Protein AF-A0A0B7C582-F1 (afdb_monomer)

Secondary structure (DSSP, 8-state):
-PPPGGG-HHHHHHHHHHHHHHHHHHHH-SEEEEEEEEEETTEEEEEEEEHHHHHHTTGGGGGGT--

Sequence (67 aa):
TTNDISENPRAMAKLLKEAERVKKVLSVNQNIKAQVENVFEEKDFKLNVDKAEFLQLFVDLDDRWTK

Foldseek 3Di:
DDDDLVVPVQLVVQVVVQVVVQVVVLVPDQKDWGWDQPSDPRDIDIDIDGNVNVVVVCPVVPVVVDD

Mean predicted aligned error: 4.47 Å

Nearest PDB structures (foldseek):
  5f0x-assembly2_B  TM=9.498E-01  e=1.129E-04  Homo sapiens
  6rzq-assembly2_B  TM=9.565E-01  e=1.487E-04  Plasmodium falciparum 3D7
  3iuc-assembly3_C  TM=9.607E-01  e=1.829E-04  Homo sapiens
  5f2r-assembly2_B  TM=9.492E-01  e=2.249E-04  Homo sapiens
  5f1x-assembly1_A  TM=9.454E-01  e=2.099E-04  Homo sapiens

Radius of gyration: 14.39 Å; Cα contacts (8 Å, |Δi|>4): 58; chains: 1; bounding box: 25×21×48 Å

pLDDT: mean 92.0, std 10.27, range [46.38, 98.19]

InterPro domains:
  IPR013126 Heat shock protein 70 family [PF00012] (3-64)
  IPR013126 Heat shock protein 70 family [PTHR45639] (3-66)
  IPR043129 ATPase, nucleotide binding domain [SSF53067] (4-65)

Structure (mmCIF, N/CA/C/O backbone):
data_AF-A0A0B7C582-F1
#
_entry.id   AF-A0A0B7C582-F1
#
loop_
_atom_site.group_PDB
_atom_site.id
_atom_site.type_symbol
_atom_site.label_atom_id
_atom_site.label_alt_id
_atom_site.label_comp_id
_atom_site.label_asym_id
_atom_site.label_entity_id
_atom_site.label_seq_id
_atom_site.pdbx_PDB_ins_code
_atom_site.Cartn_x
_atom_site.Cartn_y
_atom_site.Cartn_z
_atom_site.occupancy
_atom_site.B_iso_or_equiv
_atom_site.auth_seq_id
_atom_site.auth_comp_id
_atom_site.auth_asym_id
_atom_site.auth_atom_id
_atom_site.pdbx_PDB_model_num
ATOM 1 N N . THR A 1 1 ? -5.249 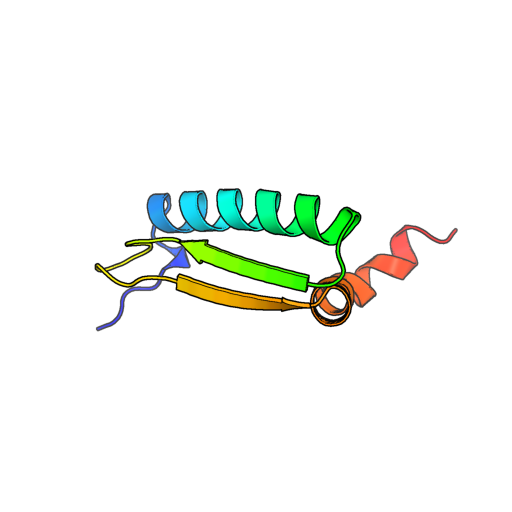-10.443 22.095 1.00 46.38 1 THR A N 1
ATOM 2 C CA . THR A 1 1 ? -5.681 -11.096 20.845 1.00 46.38 1 THR A CA 1
ATOM 3 C C . THR A 1 1 ? -5.513 -10.064 19.761 1.00 46.38 1 THR A C 1
ATOM 5 O O . THR A 1 1 ? -6.076 -8.992 19.917 1.00 46.38 1 THR A O 1
ATOM 8 N N . THR A 1 2 ? -4.635 -10.277 18.783 1.00 62.44 2 THR A N 1
ATOM 9 C CA . THR A 1 2 ? -4.462 -9.303 17.694 1.00 62.44 2 THR A CA 1
ATOM 10 C C . THR A 1 2 ? -5.666 -9.440 16.781 1.00 62.44 2 THR A C 1
ATOM 12 O O . THR A 1 2 ? -5.902 -10.528 16.263 1.00 62.44 2 THR A O 1
ATOM 15 N N . ASN A 1 3 ? -6.465 -8.382 16.680 1.00 84.06 3 ASN A N 1
ATOM 16 C CA . ASN A 1 3 ? -7.617 -8.372 15.789 1.00 84.06 3 ASN A CA 1
ATOM 17 C C . ASN A 1 3 ? -7.132 -8.400 14.336 1.00 84.06 3 ASN A C 1
ATOM 19 O O . ASN A 1 3 ? -6.022 -7.949 14.035 1.00 84.06 3 ASN A O 1
ATOM 23 N N . ASP A 1 4 ? -7.949 -8.938 13.440 1.00 90.12 4 ASP A N 1
ATOM 24 C CA . ASP A 1 4 ? -7.608 -8.965 12.025 1.00 90.12 4 ASP A CA 1
ATOM 25 C C . ASP A 1 4 ? -7.679 -7.539 11.447 1.00 90.12 4 ASP A C 1
ATOM 27 O O . ASP A 1 4 ? -8.688 -6.841 11.559 1.00 90.12 4 ASP A O 1
ATOM 31 N N . ILE A 1 5 ? -6.584 -7.080 10.835 1.00 93.50 5 ILE A N 1
ATOM 32 C CA . ILE A 1 5 ? -6.507 -5.756 10.205 1.00 93.50 5 ILE A CA 1
ATOM 33 C C . ILE A 1 5 ? -7.467 -5.634 9.015 1.00 93.50 5 ILE A C 1
ATOM 35 O O . ILE A 1 5 ? -7.946 -4.534 8.729 1.00 93.50 5 ILE A O 1
ATOM 39 N N . SER A 1 6 ? -7.766 -6.752 8.343 1.00 93.81 6 SER A N 1
ATOM 40 C CA . SER A 1 6 ? -8.665 -6.793 7.189 1.00 93.81 6 SER A CA 1
ATOM 41 C C . SER A 1 6 ? -10.112 -6.462 7.562 1.00 93.81 6 SER A C 1
ATOM 43 O O . SER A 1 6 ? -10.849 -5.917 6.740 1.00 93.81 6 SER A O 1
ATOM 45 N N . GLU A 1 7 ? -10.489 -6.675 8.825 1.00 94.81 7 GLU A N 1
ATOM 46 C CA . GLU A 1 7 ? -11.804 -6.333 9.369 1.00 94.81 7 GLU A CA 1
ATOM 47 C C . GLU A 1 7 ? -11.934 -4.846 9.734 1.00 94.81 7 GLU A C 1
ATOM 49 O O . GLU A 1 7 ? -13.033 -4.384 10.041 1.00 94.81 7 GLU A O 1
ATOM 54 N N . ASN A 1 8 ? -10.846 -4.063 9.694 1.00 94.88 8 ASN A N 1
ATOM 55 C CA . ASN A 1 8 ? -10.867 -2.630 9.982 1.00 94.88 8 ASN A CA 1
ATOM 56 C C . ASN A 1 8 ? -10.867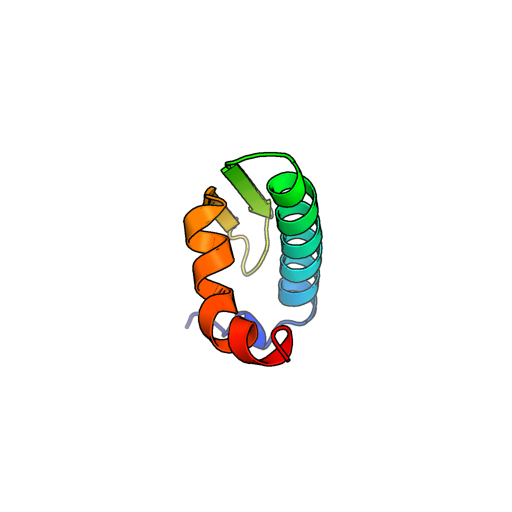 -1.797 8.685 1.00 94.88 8 ASN A C 1
ATOM 58 O O . ASN A 1 8 ? -9.810 -1.586 8.078 1.00 94.88 8 ASN A O 1
ATOM 62 N N . PRO A 1 9 ? -12.012 -1.205 8.285 1.00 95.75 9 PRO A N 1
ATOM 63 C CA . PRO A 1 9 ? -12.112 -0.471 7.024 1.00 95.75 9 PRO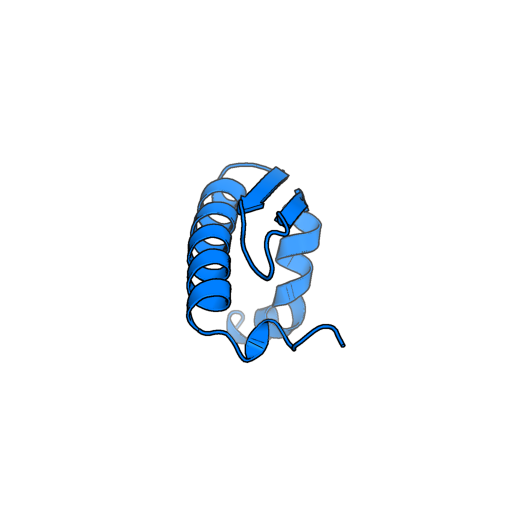 A CA 1
ATOM 64 C C . PRO A 1 9 ? -11.194 0.753 6.967 1.00 95.75 9 PRO A C 1
ATOM 66 O O . PRO A 1 9 ? -10.701 1.119 5.902 1.00 95.75 9 PRO A O 1
ATOM 69 N N . ARG A 1 10 ? -10.930 1.393 8.114 1.00 95.50 10 ARG A N 1
ATOM 70 C CA . ARG A 1 10 ? -10.053 2.566 8.189 1.00 95.50 10 ARG A CA 1
ATOM 71 C C . ARG A 1 10 ? -8.593 2.176 7.964 1.00 95.50 10 ARG A C 1
ATOM 73 O O . ARG A 1 10 ? -7.890 2.894 7.255 1.00 95.50 10 ARG A O 1
ATOM 80 N N . ALA A 1 11 ? -8.143 1.067 8.549 1.00 96.69 11 ALA A N 1
ATOM 81 C CA . ALA A 1 11 ? -6.796 0.544 8.337 1.00 96.69 11 ALA A CA 1
ATOM 82 C C . ALA A 1 11 ? -6.601 0.126 6.872 1.00 96.69 11 ALA A C 1
ATOM 84 O O . ALA A 1 11 ? -5.643 0.558 6.230 1.00 96.69 11 ALA A O 1
ATOM 85 N N . MET A 1 12 ? -7.568 -0.605 6.309 1.00 97.62 12 MET A N 1
ATOM 86 C CA . MET A 1 12 ? -7.537 -1.025 4.906 1.00 97.62 12 MET A CA 1
ATOM 87 C C . MET A 1 12 ? -7.558 0.157 3.933 1.00 97.62 12 MET A C 1
ATOM 89 O O . MET A 1 12 ? -6.804 0.158 2.964 1.00 97.62 12 MET A O 1
ATOM 93 N N . ALA A 1 13 ? -8.330 1.213 4.212 1.00 97.75 13 ALA A N 1
ATOM 94 C CA . ALA A 1 13 ? -8.319 2.428 3.398 1.00 97.75 13 ALA A CA 1
ATOM 95 C C . ALA A 1 13 ? -6.950 3.135 3.412 1.00 97.75 13 ALA A C 1
ATOM 97 O O . ALA A 1 13 ? -6.491 3.619 2.374 1.00 97.75 13 ALA A O 1
ATOM 98 N N . LYS A 1 14 ? -6.267 3.177 4.567 1.00 97.75 14 LYS A N 1
ATOM 99 C CA . LYS A 1 14 ? -4.900 3.717 4.653 1.00 97.75 14 LYS A CA 1
ATOM 100 C C . LYS A 1 14 ? -3.913 2.882 3.828 1.00 97.75 14 LYS A C 1
ATOM 102 O O . LYS A 1 14 ? -3.118 3.459 3.089 1.00 97.75 14 LYS A O 1
ATOM 107 N N . LEU A 1 15 ? -3.981 1.553 3.936 1.00 97.69 15 LEU A N 1
ATOM 108 C CA . LEU A 1 15 ? -3.127 0.635 3.175 1.00 97.69 15 LEU A CA 1
ATOM 109 C C . LEU A 1 15 ? -3.374 0.741 1.668 1.00 97.69 15 LEU A C 1
ATOM 111 O O . LEU A 1 15 ? -2.417 0.806 0.903 1.00 97.69 15 LEU A O 1
ATOM 115 N N . LEU A 1 16 ? -4.636 0.831 1.241 1.00 97.88 16 LEU A N 1
ATOM 116 C CA . LEU A 1 16 ? -4.995 0.988 -0.168 1.00 97.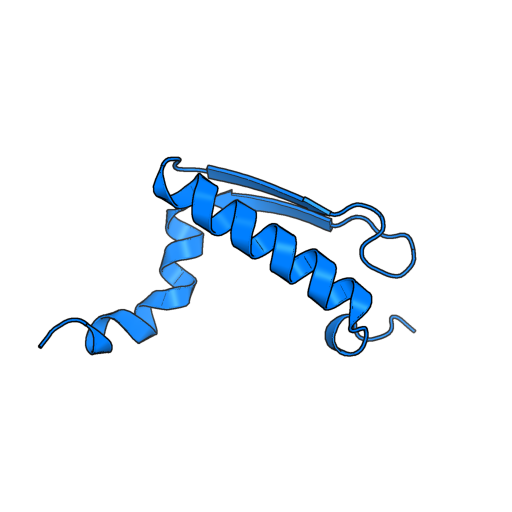88 16 LEU A CA 1
ATOM 117 C C . LEU A 1 16 ? -4.415 2.280 -0.756 1.00 97.88 16 LEU A C 1
ATOM 119 O O . LEU A 1 16 ? -3.792 2.251 -1.816 1.00 97.88 16 LEU A O 1
ATOM 123 N N . LYS A 1 17 ? -4.543 3.402 -0.038 1.00 98.19 17 LYS A N 1
ATOM 124 C CA . LYS A 1 17 ? -3.961 4.686 -0.455 1.00 98.19 17 LYS A CA 1
ATOM 125 C C . LYS A 1 17 ? -2.440 4.601 -0.614 1.00 98.19 17 LYS A C 1
ATOM 127 O O . LYS A 1 17 ? -1.875 5.165 -1.551 1.00 98.19 17 LYS A O 1
ATOM 132 N N . GLU A 1 18 ? -1.770 3.904 0.298 1.00 98.19 18 GLU A N 1
ATOM 133 C CA . GLU A 1 18 ? -0.325 3.712 0.208 1.00 98.19 18 GLU A CA 1
ATOM 134 C C . GLU A 1 18 ? 0.060 2.775 -0.946 1.00 98.19 18 GLU A C 1
ATOM 136 O O . GLU A 1 18 ? 1.017 3.056 -1.668 1.00 98.19 18 GLU A O 1
ATOM 141 N N . ALA A 1 19 ? -0.719 1.722 -1.198 1.00 97.38 19 ALA A N 1
ATOM 142 C CA . ALA A 1 19 ? -0.521 0.828 -2.336 1.00 97.38 19 ALA A CA 1
ATOM 143 C C . ALA A 1 19 ? -0.652 1.565 -3.684 1.00 97.38 19 ALA A C 1
ATOM 145 O O . ALA A 1 19 ? 0.156 1.348 -4.590 1.00 97.38 19 ALA A O 1
ATOM 146 N N . GLU A 1 20 ? -1.604 2.497 -3.816 1.00 97.88 20 GLU A N 1
ATOM 147 C CA . GLU A 1 20 ? -1.729 3.355 -5.004 1.00 97.88 20 GLU A CA 1
ATOM 148 C C . GLU A 1 20 ? -0.476 4.213 -5.230 1.00 97.88 20 GLU A C 1
ATOM 150 O O . GLU A 1 20 ? 0.017 4.325 -6.361 1.00 97.88 20 GLU A O 1
ATOM 155 N N . ARG A 1 21 ? 0.080 4.787 -4.154 1.00 97.94 21 ARG A N 1
ATOM 156 C CA . ARG A 1 21 ? 1.329 5.556 -4.207 1.00 97.94 21 ARG A CA 1
ATOM 157 C C . ARG A 1 21 ? 2.502 4.671 -4.624 1.00 97.94 21 ARG A C 1
ATOM 159 O O . ARG A 1 21 ? 3.245 5.053 -5.529 1.00 97.94 21 ARG A O 1
ATOM 166 N N . VAL A 1 22 ? 2.648 3.499 -4.002 1.00 97.75 22 VAL A N 1
ATOM 167 C CA . VAL A 1 22 ? 3.696 2.508 -4.302 1.00 97.75 22 VAL A CA 1
ATOM 168 C C . VAL A 1 22 ? 3.659 2.122 -5.777 1.00 97.75 22 VAL A C 1
ATOM 170 O O . VAL A 1 22 ? 4.663 2.286 -6.469 1.00 97.75 22 VAL A O 1
ATOM 173 N N . LYS A 1 23 ? 2.488 1.733 -6.297 1.00 96.19 23 LYS A N 1
ATOM 174 C CA . LYS A 1 23 ? 2.288 1.421 -7.720 1.00 96.19 23 LYS A CA 1
ATOM 175 C C . LYS A 1 23 ? 2.743 2.571 -8.624 1.00 96.19 23 LYS A C 1
ATOM 177 O O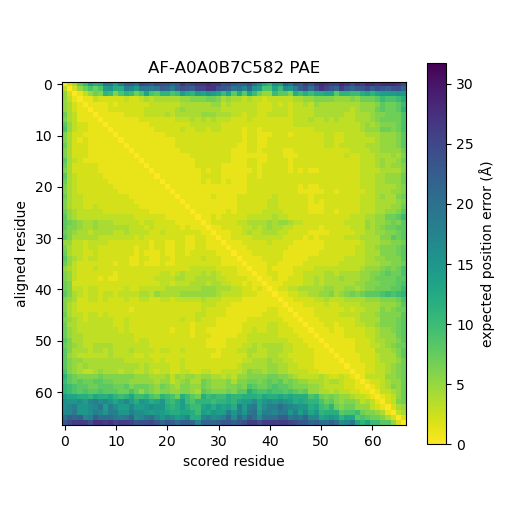 . LYS A 1 23 ? 3.466 2.350 -9.595 1.00 96.19 23 LYS A O 1
ATOM 182 N N . LYS A 1 24 ? 2.322 3.807 -8.328 1.00 97.75 24 LYS A N 1
ATOM 183 C CA . LYS A 1 24 ? 2.670 4.977 -9.149 1.00 97.75 24 LYS A CA 1
ATOM 184 C C . LYS A 1 24 ? 4.177 5.224 -9.159 1.00 97.75 24 LYS A C 1
ATOM 186 O O . LYS A 1 24 ? 4.745 5.471 -10.218 1.00 97.75 24 LYS A O 1
ATOM 191 N N . VAL A 1 25 ? 4.833 5.135 -8.009 1.00 97.56 25 VAL A N 1
ATOM 192 C CA . VAL A 1 25 ? 6.278 5.366 -7.903 1.00 97.56 25 VAL A CA 1
ATOM 193 C C . VAL A 1 25 ? 7.074 4.248 -8.579 1.00 97.56 25 VAL A C 1
ATOM 195 O O . VAL A 1 25 ? 8.017 4.564 -9.302 1.00 97.56 25 VAL A O 1
ATOM 198 N N . LEU A 1 26 ? 6.676 2.978 -8.430 1.00 97.50 26 LEU A N 1
ATOM 199 C CA . LEU A 1 26 ? 7.316 1.826 -9.090 1.00 97.50 26 LEU A CA 1
ATOM 200 C C . LEU A 1 26 ? 7.117 1.804 -10.616 1.00 97.50 26 LEU A C 1
ATOM 202 O O . LEU A 1 26 ? 7.862 1.142 -11.344 1.00 97.50 26 LEU A O 1
ATOM 206 N N . SER A 1 27 ? 6.144 2.553 -11.147 1.00 96.00 27 SER A N 1
ATOM 207 C CA . SER A 1 27 ? 6.030 2.728 -12.602 1.00 96.00 27 SER A CA 1
ATOM 208 C C . SER A 1 27 ? 7.263 3.422 -13.196 1.00 96.00 27 SER A C 1
ATOM 210 O O . SER A 1 27 ? 7.653 3.105 -14.318 1.00 96.00 27 SER A O 1
ATOM 212 N N . VAL A 1 28 ? 7.930 4.273 -12.407 1.00 96.62 28 VAL A N 1
ATOM 213 C CA . VAL A 1 28 ? 9.118 5.040 -12.811 1.00 96.62 28 VAL A CA 1
ATOM 214 C C . VAL A 1 28 ? 10.397 4.508 -12.155 1.00 96.62 28 VAL A C 1
ATOM 216 O O . VAL A 1 28 ? 11.440 4.456 -12.798 1.00 96.62 28 VAL A O 1
ATOM 219 N N . ASN A 1 29 ? 10.324 4.084 -10.893 1.00 96.56 29 ASN A N 1
ATOM 220 C CA . ASN A 1 29 ? 11.478 3.686 -10.083 1.00 96.56 29 ASN A CA 1
ATOM 221 C C . ASN A 1 29 ? 11.560 2.166 -9.895 1.00 96.56 29 ASN A C 1
ATOM 223 O O . ASN A 1 29 ? 10.574 1.453 -10.059 1.00 96.56 29 ASN A O 1
ATOM 227 N N . GLN A 1 30 ? 12.741 1.674 -9.515 1.00 97.69 30 GLN A N 1
ATOM 228 C CA . GLN A 1 30 ? 12.968 0.245 -9.261 1.00 97.69 30 GLN A CA 1
ATOM 229 C C . GLN A 1 30 ? 12.607 -0.187 -7.838 1.00 97.69 30 GLN A C 1
ATOM 231 O O . GLN A 1 30 ? 12.348 -1.364 -7.624 1.00 97.69 30 GLN A O 1
ATOM 236 N N . ASN A 1 31 ? 12.570 0.739 -6.878 1.00 97.25 31 ASN A N 1
ATOM 237 C CA . ASN A 1 31 ? 12.263 0.437 -5.487 1.00 97.25 31 ASN A CA 1
ATOM 238 C C . ASN A 1 31 ? 11.546 1.597 -4.791 1.00 97.25 31 ASN A C 1
ATOM 240 O 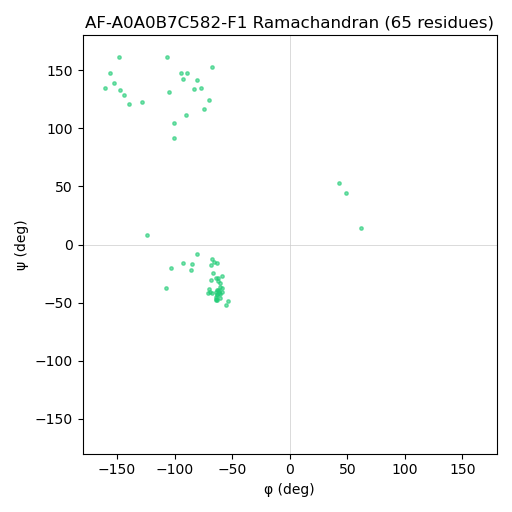O . ASN A 1 31 ? 11.543 2.738 -5.264 1.00 97.25 31 ASN A O 1
ATOM 244 N N . ILE A 1 32 ? 10.903 1.285 -3.670 1.00 98.19 32 ILE A N 1
ATOM 245 C CA . ILE A 1 32 ? 10.271 2.259 -2.785 1.00 98.19 32 ILE A CA 1
ATOM 246 C C . ILE A 1 32 ? 10.150 1.695 -1.370 1.00 98.19 32 ILE A C 1
ATOM 248 O O . ILE A 1 32 ? 9.908 0.508 -1.174 1.00 98.19 32 ILE A O 1
ATOM 252 N N . LYS A 1 33 ? 10.234 2.568 -0.366 1.00 98.06 33 LYS A N 1
ATOM 253 C CA . LYS A 1 33 ? 9.782 2.253 0.990 1.00 98.06 33 LYS A CA 1
ATOM 254 C C . LYS A 1 33 ? 8.308 2.633 1.156 1.00 98.06 33 LYS A C 1
ATOM 256 O O . LYS A 1 33 ? 7.964 3.819 1.132 1.00 98.06 33 LYS A O 1
ATOM 261 N N . ALA A 1 34 ? 7.451 1.629 1.296 1.00 97.69 34 ALA A N 1
ATOM 262 C CA . ALA A 1 34 ? 6.060 1.782 1.688 1.00 97.69 34 ALA A CA 1
ATOM 263 C C . ALA A 1 34 ? 5.980 2.035 3.198 1.00 97.69 34 ALA A C 1
ATOM 265 O O . ALA A 1 34 ? 6.658 1.356 3.976 1.00 97.69 34 ALA A O 1
ATOM 266 N N . GLN A 1 35 ? 5.180 3.008 3.626 1.00 97.81 35 GLN A N 1
ATOM 267 C CA . GLN A 1 35 ? 5.017 3.307 5.046 1.00 97.81 35 GLN A CA 1
ATOM 268 C C . GLN A 1 35 ? 3.658 3.928 5.379 1.00 97.81 35 GLN A C 1
ATOM 270 O O . GLN A 1 35 ? 3.174 4.807 4.671 1.00 97.81 35 GLN A O 1
ATOM 275 N N . VAL A 1 36 ? 3.069 3.498 6.495 1.00 97.69 36 VAL A N 1
ATOM 276 C CA . VAL A 1 36 ? 1.827 4.049 7.049 1.00 97.69 36 VAL A CA 1
ATOM 277 C C . VAL A 1 36 ? 1.955 4.137 8.563 1.00 97.69 36 VAL A C 1
ATOM 279 O O . VAL A 1 36 ? 2.145 3.125 9.232 1.00 97.69 36 VAL A O 1
ATOM 282 N N . GLU A 1 37 ? 1.822 5.340 9.109 1.00 96.31 37 GLU A N 1
ATOM 283 C CA . GLU A 1 37 ? 1.854 5.564 10.556 1.00 96.31 37 GLU A CA 1
ATOM 284 C C . GLU A 1 37 ? 0.507 5.237 11.209 1.00 96.31 37 GLU A C 1
ATOM 286 O O . GLU A 1 37 ? -0.565 5.533 10.651 1.00 96.31 37 GLU A O 1
ATOM 291 N N . ASN A 1 38 ? 0.570 4.642 12.406 1.00 94.94 38 ASN A N 1
ATOM 292 C CA . ASN A 1 38 ? -0.584 4.237 13.210 1.00 94.94 38 ASN A CA 1
ATOM 293 C C . ASN A 1 38 ? -1.674 3.580 12.338 1.00 94.94 38 ASN A C 1
ATOM 295 O O . ASN A 1 38 ? -2.817 4.051 12.248 1.00 94.94 38 ASN A O 1
ATOM 299 N N . VAL A 1 39 ? -1.285 2.562 11.567 1.00 95.62 39 VAL A N 1
ATOM 300 C CA . VAL A 1 39 ? -2.180 1.906 10.610 1.00 95.62 39 VAL A CA 1
ATOM 301 C C . VAL A 1 39 ? -3.279 1.147 11.344 1.00 95.62 39 VAL A C 1
ATOM 303 O O . VAL A 1 39 ? -4.444 1.238 10.955 1.00 95.62 39 VAL A O 1
ATOM 306 N N . PHE A 1 40 ? -2.918 0.463 12.429 1.00 95.69 40 PHE A N 1
ATOM 307 C CA . PHE A 1 40 ? -3.811 -0.379 13.209 1.00 95.69 40 PHE A CA 1
ATOM 308 C C . PHE A 1 40 ? -3.235 -0.613 14.609 1.00 95.69 40 PHE A C 1
ATOM 310 O O . PHE A 1 40 ? -2.049 -0.905 14.728 1.00 95.69 40 PHE A O 1
ATOM 317 N N . GLU A 1 41 ? -4.061 -0.487 15.653 1.00 93.38 41 GLU A N 1
ATOM 318 C CA . GLU A 1 41 ? -3.661 -0.714 17.058 1.00 93.38 41 GLU A CA 1
ATOM 319 C C . GLU A 1 41 ? -2.358 0.011 17.456 1.00 93.38 41 GLU A C 1
ATOM 321 O O . GLU A 1 41 ? -1.478 -0.584 18.071 1.00 93.38 41 GLU A O 1
ATOM 326 N N . GLU A 1 42 ? -2.208 1.281 17.056 1.00 92.88 42 GLU A N 1
ATOM 327 C CA . GLU A 1 42 ? -1.016 2.107 17.338 1.00 92.88 42 GLU A CA 1
ATOM 328 C C . GLU A 1 42 ? 0.294 1.573 16.735 1.00 92.88 42 GLU A C 1
ATOM 330 O O . GLU A 1 42 ? 1.379 2.052 17.059 1.00 92.88 42 GLU A O 1
ATOM 335 N N . LYS A 1 43 ? 0.210 0.615 15.805 1.00 93.38 43 LYS A N 1
ATOM 336 C CA . LYS A 1 43 ? 1.363 0.079 15.079 1.00 93.38 43 LYS A CA 1
ATOM 337 C C . LYS A 1 43 ? 1.578 0.822 13.772 1.00 93.38 43 LYS A C 1
ATOM 339 O O . LYS A 1 43 ? 0.631 1.135 13.048 1.00 93.38 43 LYS A O 1
ATOM 344 N N . ASP A 1 44 ? 2.845 1.023 13.441 1.00 96.38 44 ASP A N 1
ATOM 345 C CA . ASP A 1 44 ? 3.271 1.514 12.137 1.00 96.38 44 ASP A CA 1
ATOM 346 C C . ASP A 1 44 ? 3.498 0.353 11.166 1.00 96.38 44 ASP A C 1
ATOM 348 O O . ASP A 1 44 ? 3.979 -0.716 11.544 1.00 96.38 44 ASP A O 1
ATOM 352 N N . PHE A 1 45 ? 3.226 0.594 9.889 1.00 96.56 45 PHE A N 1
ATOM 353 C CA . PHE A 1 45 ? 3.605 -0.284 8.789 1.00 96.56 45 PHE A CA 1
ATOM 354 C C . PHE A 1 45 ? 4.787 0.316 8.033 1.00 96.56 45 PHE A C 1
ATOM 356 O O . PHE A 1 45 ? 4.750 1.492 7.666 1.00 96.56 45 PHE A O 1
ATOM 363 N N . LYS A 1 46 ? 5.831 -0.481 7.783 1.00 97.19 46 LYS A N 1
ATOM 364 C CA . LYS A 1 46 ? 6.994 -0.113 6.962 1.00 97.19 46 LYS A CA 1
ATOM 365 C C . LYS A 1 46 ? 7.463 -1.344 6.192 1.00 97.19 46 LYS A C 1
ATOM 367 O O . LYS A 1 46 ? 7.709 -2.378 6.805 1.00 97.19 46 LYS A O 1
ATOM 372 N N . LEU A 1 47 ? 7.622 -1.2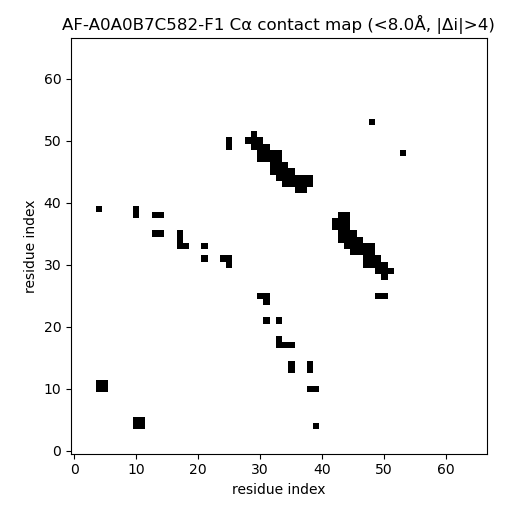22 4.879 1.00 97.06 47 LEU A N 1
ATOM 373 C CA . LEU A 1 47 ? 8.080 -2.304 4.008 1.00 97.06 47 LEU A CA 1
ATOM 374 C C . LEU A 1 47 ? 8.891 -1.724 2.846 1.00 97.06 47 LEU A C 1
ATOM 376 O O . LEU A 1 47 ? 8.460 -0.759 2.219 1.00 97.06 47 LEU A O 1
ATOM 380 N N . ASN A 1 48 ? 10.054 -2.298 2.551 1.00 97.62 48 ASN A N 1
ATOM 381 C CA . ASN A 1 48 ? 10.748 -2.012 1.295 1.00 97.62 48 ASN A CA 1
ATOM 382 C C . ASN A 1 48 ? 10.147 -2.900 0.208 1.00 97.62 48 ASN A C 1
ATOM 384 O O . ASN A 1 48 ? 9.928 -4.081 0.450 1.00 97.62 48 ASN A O 1
ATOM 388 N N . VAL A 1 49 ? 9.860 -2.316 -0.950 1.00 96.94 49 VAL A N 1
ATOM 389 C CA . VAL A 1 49 ? 9.245 -3.009 -2.078 1.00 96.94 49 VAL A CA 1
ATOM 390 C C . VAL A 1 49 ? 10.091 -2.755 -3.312 1.00 96.94 49 VAL A C 1
ATOM 392 O O . VAL A 1 49 ? 10.270 -1.600 -3.717 1.00 96.94 49 VAL A O 1
ATOM 395 N N . ASP A 1 50 ? 10.559 -3.836 -3.923 1.00 97.81 50 ASP A N 1
ATOM 396 C CA . ASP A 1 50 ? 11.236 -3.798 -5.211 1.00 97.81 50 ASP A CA 1
ATOM 397 C C . ASP A 1 50 ? 10.249 -4.071 -6.352 1.00 97.81 50 ASP A C 1
ATOM 399 O O . ASP A 1 50 ? 9.287 -4.834 -6.229 1.00 97.81 50 ASP A O 1
ATOM 403 N N . LYS A 1 51 ? 10.488 -3.449 -7.509 1.00 96.75 51 LYS A N 1
ATOM 404 C CA . LYS A 1 51 ? 9.626 -3.575 -8.691 1.00 96.75 51 LYS A CA 1
ATOM 405 C C . LYS A 1 51 ? 9.504 -5.024 -9.158 1.00 96.75 51 LYS A C 1
ATOM 407 O O . LYS A 1 51 ? 8.426 -5.428 -9.578 1.00 96.75 51 LYS A O 1
ATOM 412 N N . ALA A 1 52 ? 10.587 -5.796 -9.077 1.00 95.56 52 ALA A N 1
ATOM 413 C CA . ALA A 1 52 ? 10.590 -7.202 -9.467 1.00 95.56 52 ALA A CA 1
ATOM 414 C C . ALA A 1 52 ? 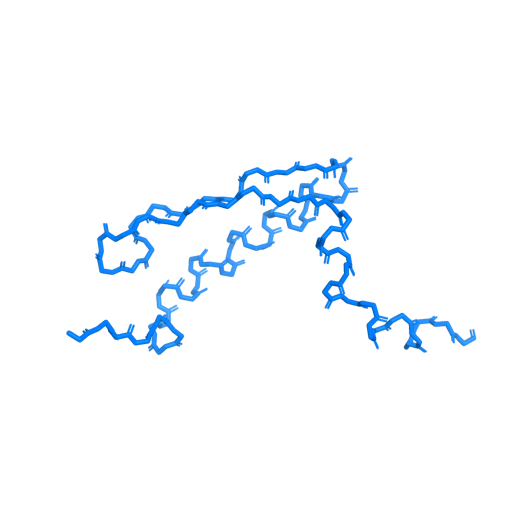9.650 -8.043 -8.585 1.00 95.56 52 ALA A C 1
ATOM 416 O O . ALA A 1 52 ? 8.820 -8.774 -9.117 1.00 95.56 52 ALA A 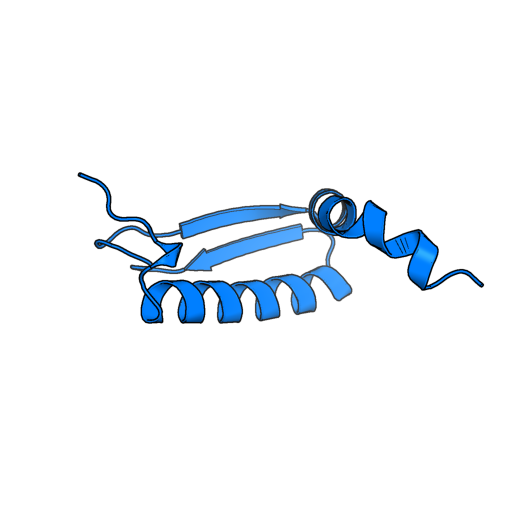O 1
ATOM 417 N N . GLU A 1 53 ? 9.723 -7.884 -7.260 1.00 93.75 53 GLU A N 1
ATOM 418 C CA . GLU A 1 53 ? 8.840 -8.569 -6.303 1.00 93.75 53 GLU A CA 1
ATOM 419 C C . GLU A 1 53 ? 7.380 -8.140 -6.484 1.00 93.75 53 GLU A C 1
ATOM 421 O O . GLU A 1 53 ? 6.474 -8.968 -6.477 1.00 93.75 53 GLU A O 1
ATOM 426 N N . PHE A 1 54 ? 7.143 -6.846 -6.717 1.00 94.00 54 PHE A N 1
ATOM 427 C CA . PHE A 1 54 ? 5.803 -6.332 -6.990 1.00 94.00 54 PHE A CA 1
ATOM 428 C C . PHE A 1 54 ? 5.194 -6.939 -8.261 1.00 94.00 54 PHE A C 1
ATOM 430 O O . PHE A 1 54 ? 4.018 -7.287 -8.263 1.00 94.00 54 PHE A O 1
ATOM 437 N N . LEU A 1 55 ? 5.974 -7.088 -9.337 1.00 92.00 55 LEU A N 1
ATOM 438 C CA . LEU A 1 55 ? 5.495 -7.689 -10.586 1.00 92.00 55 LEU A CA 1
ATOM 439 C C . LEU A 1 55 ? 5.205 -9.188 -10.446 1.00 92.00 55 LEU A C 1
ATOM 441 O O . LEU A 1 55 ? 4.276 -9.674 -11.085 1.00 92.00 55 LEU A O 1
ATOM 445 N N . GLN A 1 56 ? 5.919 -9.901 -9.569 1.00 93.50 56 GLN A N 1
ATOM 446 C CA . GLN A 1 56 ? 5.637 -11.314 -9.284 1.00 93.50 56 GLN A CA 1
ATOM 447 C C . GLN A 1 56 ? 4.212 -11.549 -8.758 1.00 93.50 56 GLN A C 1
ATOM 449 O O . GLN A 1 56 ? 3.652 -12.616 -8.995 1.00 93.50 56 GLN A O 1
ATOM 454 N N . LEU A 1 57 ? 3.599 -10.549 -8.113 1.00 91.25 57 LEU A N 1
ATOM 455 C CA . LEU A 1 57 ? 2.217 -10.616 -7.618 1.00 91.25 57 LEU A CA 1
ATOM 456 C C . LEU A 1 57 ? 1.160 -10.677 -8.731 1.00 91.25 57 LEU A C 1
ATOM 458 O O . LEU A 1 57 ? -0.007 -10.909 -8.428 1.00 91.25 57 LEU A O 1
ATOM 462 N N . PHE A 1 58 ? 1.545 -10.417 -9.983 1.00 88.94 58 PHE A N 1
ATOM 463 C CA . PHE A 1 58 ? 0.633 -10.324 -11.124 1.00 88.94 58 PHE A CA 1
ATOM 464 C C . PHE A 1 58 ? 0.998 -11.271 -12.270 1.00 88.94 58 PHE A C 1
ATOM 466 O O . PHE A 1 58 ? 0.410 -11.162 -13.342 1.00 88.94 58 PHE A O 1
ATOM 473 N N . VAL A 1 59 ? 1.959 -12.180 -12.073 1.00 87.88 59 VAL A N 1
ATOM 474 C CA . VAL A 1 59 ? 2.426 -13.101 -13.128 1.00 87.88 59 VAL A CA 1
ATOM 475 C C . VAL A 1 59 ? 1.293 -13.995 -13.632 1.00 87.88 59 VAL A C 1
ATOM 477 O O . VAL A 1 59 ? 1.213 -14.295 -14.817 1.00 87.88 59 VAL A O 1
ATOM 480 N N . ASP A 1 60 ? 0.360 -14.368 -12.757 1.00 86.12 60 ASP A N 1
ATOM 481 C CA . ASP A 1 60 ? -0.847 -15.120 -13.110 1.00 86.12 60 ASP A CA 1
ATOM 482 C C . ASP A 1 60 ? -1.815 -14.331 -14.012 1.00 86.12 60 ASP A C 1
ATOM 484 O O . ASP A 1 60 ? -2.728 -14.902 -14.612 1.00 86.12 60 ASP A O 1
ATOM 488 N N . LEU A 1 61 ? -1.632 -13.013 -14.126 1.00 85.94 61 LEU A N 1
ATOM 489 C CA . LEU A 1 61 ? -2.465 -12.144 -14.942 1.00 85.94 61 LEU A CA 1
ATOM 490 C C . LEU A 1 61 ? -1.928 -11.950 -16.362 1.00 85.94 61 LEU A C 1
ATOM 492 O O . LEU A 1 61 ? -2.722 -11.494 -17.186 1.00 85.94 61 LEU A O 1
ATOM 496 N N . ASP A 1 62 ? -0.664 -12.275 -16.655 1.00 77.38 62 ASP A N 1
ATOM 497 C CA . ASP A 1 62 ? 0.013 -11.989 -17.936 1.00 77.38 62 ASP A CA 1
ATOM 498 C C . ASP A 1 62 ? -0.678 -12.654 -19.144 1.00 77.38 62 ASP A C 1
ATOM 500 O O . ASP A 1 62 ? -0.852 -12.034 -20.201 1.00 77.38 62 ASP A O 1
ATOM 504 N N . ASP A 1 63 ? -1.207 -13.866 -18.958 1.00 77.81 63 ASP A N 1
ATOM 505 C CA . ASP A 1 63 ? -1.952 -14.615 -19.983 1.00 77.81 63 ASP A CA 1
ATOM 506 C C . ASP A 1 63 ? -3.254 -13.918 -20.420 1.00 77.81 63 ASP A C 1
ATOM 508 O O . ASP A 1 63 ? -3.832 -14.235 -21.459 1.00 77.81 63 ASP A O 1
ATOM 512 N N . ARG A 1 64 ? -3.744 -12.942 -19.644 1.00 78.38 64 ARG A N 1
ATOM 513 C CA . ARG A 1 64 ? -4.987 -12.213 -19.952 1.00 78.38 64 ARG A CA 1
ATOM 514 C C . ARG A 1 64 ? -4.780 -11.043 -20.913 1.00 78.38 64 ARG A C 1
ATOM 516 O O . ARG A 1 64 ? -5.761 -10.547 -21.465 1.00 78.38 64 ARG A O 1
ATOM 523 N N . TRP A 1 65 ? -3.538 -10.597 -21.098 1.00 70.88 65 TRP A N 1
ATOM 524 C CA . TRP A 1 65 ? -3.189 -9.438 -21.932 1.00 70.88 65 TRP A CA 1
ATOM 525 C C . TRP A 1 65 ? -2.598 -9.851 -23.278 1.00 70.88 65 TRP A C 1
ATOM 527 O O . TRP A 1 65 ? -2.625 -9.070 -24.226 1.00 70.88 65 TRP A O 1
ATOM 537 N N . THR A 1 66 ? -2.105 -11.084 -23.369 1.00 67.75 66 THR A N 1
ATOM 538 C CA . THR A 1 66 ? -1.449 -11.617 -24.561 1.00 67.75 66 THR A CA 1
ATOM 539 C C . THR A 1 66 ? -2.438 -12.505 -25.321 1.00 67.75 66 THR A C 1
ATOM 541 O O . THR A 1 66 ? -2.573 -13.693 -25.041 1.00 67.75 66 THR A O 1
ATOM 544 N N . LYS A 1 67 ? -3.171 -11.904 -26.264 1.00 57.69 67 LYS A N 1
ATOM 545 C CA . LYS A 1 67 ? -3.882 -12.596 -27.349 1.00 57.69 67 LYS A CA 1
ATOM 546 C C . LYS A 1 67 ? -3.329 -12.129 -28.684 1.00 57.69 67 LYS A C 1
ATOM 548 O O . LYS A 1 67 ? -3.087 -10.908 -28.803 1.00 57.69 67 LYS A O 1
#

Organism: NCBI:txid1028688

Solvent-accessible surface area (backbone atoms only — not comparable to full-atom values): 4128 Å² total; per-residue (Å²): 130,87,75,66,60,85,79,33,68,70,34,45,52,55,51,51,57,46,49,55,50,50,56,60,49,41,73,80,35,64,59,47,77,48,70,41,77,58,43,55,93,81,34,67,46,75,46,80,45,43,40,69,65,60,50,61,78,44,58,89,52,52,73,79,76,65,126